Protein AF-A0A2V6VQY2-F1 (afdb_monomer_lite)

pLDDT: mean 72.87, std 10.72, range [47.78, 86.31]

Radius of gyration: 14.16 Å; chains: 1; bounding box: 38×26×34 Å

Secondary structure (DSSP, 8-state):
-EEEEEESSHHHHHHS-HHHHHHHHHHHHTT--S-TT-TT---PPPSSS-GGG----EEEEEEPPGGGTT--EEE-------

Foldseek 3Di:
DEKEQADADPVVLVPDDQVVVVVQVQCVLCQNPDPPPDPPSPRDDHVDVHPVQCPDYDYDYDHDDPPCVNDMDDDDDHPDDD

Sequence (82 aa):
MALRLYFTGTRSTEIHDVDNRLKDCLDALQGRVGGTKTKAGRPLKPIAPNDRQIWRVVVQKSRAPKNSHGRGHLTIRRLSAD

Structure (mmCIF, N/CA/C/O backbone):
data_AF-A0A2V6VQY2-F1
#
_entry.id   AF-A0A2V6VQY2-F1
#
loop_
_atom_site.group_PDB
_atom_site.id
_atom_site.type_symbol
_atom_site.label_atom_id
_atom_site.label_alt_id
_atom_site.label_comp_id
_atom_site.label_asym_id
_atom_site.label_entity_id
_atom_site.label_seq_id
_atom_site.pdbx_PDB_ins_code
_atom_site.Cartn_x
_atom_site.Cartn_y
_atom_site.Cartn_z
_atom_site.occupancy
_atom_site.B_iso_or_equiv
_atom_site.auth_seq_id
_atom_site.auth_comp_id
_atom_site.auth_asym_id
_atom_site.auth_atom_id
_atom_site.pdbx_PDB_model_num
ATOM 1 N N . MET A 1 1 ? -8.703 -6.170 -0.914 1.00 81.44 1 MET A N 1
ATOM 2 C CA . MET A 1 1 ? -7.847 -5.031 -1.317 1.00 81.44 1 MET A CA 1
ATOM 3 C C . MET A 1 1 ? -7.133 -5.363 -2.622 1.00 81.44 1 MET A C 1
ATOM 5 O O . MET A 1 1 ? -6.714 -6.503 -2.784 1.00 81.44 1 MET A O 1
ATOM 9 N N . ALA A 1 2 ? -7.001 -4.403 -3.539 1.00 79.75 2 ALA A N 1
ATOM 10 C CA . ALA A 1 2 ? -6.228 -4.556 -4.774 1.00 79.75 2 ALA A CA 1
ATOM 11 C C . ALA A 1 2 ? -5.218 -3.409 -4.908 1.00 79.75 2 ALA A C 1
ATOM 13 O O . ALA A 1 2 ? -5.600 -2.243 -4.824 1.00 79.75 2 ALA A O 1
ATOM 14 N N . LEU A 1 3 ? -3.943 -3.739 -5.108 1.00 80.00 3 LEU A N 1
ATOM 15 C CA . LEU A 1 3 ? -2.841 -2.787 -5.226 1.00 80.00 3 LEU A CA 1
ATOM 16 C C . LEU A 1 3 ? -2.151 -2.968 -6.581 1.00 80.00 3 LEU A C 1
ATOM 18 O O . LEU A 1 3 ? -1.582 -4.021 -6.870 1.00 80.00 3 LEU A O 1
ATOM 22 N N . ARG A 1 4 ? -2.190 -1.925 -7.410 1.00 79.75 4 ARG A N 1
ATOM 23 C CA . ARG A 1 4 ? -1.450 -1.856 -8.671 1.00 79.75 4 ARG A CA 1
ATOM 24 C C . ARG A 1 4 ? -0.217 -0.992 -8.481 1.00 79.75 4 ARG A C 1
ATOM 26 O O . ARG A 1 4 ? -0.313 0.224 -8.308 1.00 79.75 4 ARG A O 1
ATOM 33 N N . LEU A 1 5 ? 0.937 -1.642 -8.531 1.00 78.00 5 LEU A N 1
ATOM 34 C CA . LEU A 1 5 ? 2.236 -0.995 -8.470 1.00 78.00 5 LEU A CA 1
ATOM 35 C C . LEU A 1 5 ? 2.708 -0.734 -9.895 1.00 78.00 5 LEU A C 1
ATOM 37 O O . LEU A 1 5 ? 2.894 -1.671 -10.677 1.00 78.00 5 LEU A O 1
ATOM 41 N N . TYR A 1 6 ? 2.881 0.543 -10.221 1.00 78.25 6 TYR A N 1
ATOM 42 C CA . TYR A 1 6 ? 3.447 0.948 -11.495 1.00 78.25 6 TYR A CA 1
ATOM 43 C C . TYR A 1 6 ? 4.929 1.237 -11.349 1.00 78.25 6 TYR A C 1
ATOM 45 O O . TYR A 1 6 ? 5.345 1.963 -10.451 1.00 78.25 6 TYR A O 1
ATOM 53 N N . PHE A 1 7 ? 5.703 0.698 -12.278 1.00 71.62 7 PHE A N 1
ATOM 54 C CA . PHE A 1 7 ? 7.132 0.947 -12.381 1.00 71.62 7 PHE A CA 1
ATOM 55 C C . PHE A 1 7 ? 7.417 1.568 -13.747 1.00 71.62 7 PHE A C 1
ATOM 57 O O . PHE A 1 7 ? 6.850 1.153 -14.763 1.00 71.62 7 PHE A O 1
ATOM 64 N N . THR A 1 8 ? 8.256 2.600 -13.760 1.00 66.62 8 THR A N 1
ATOM 65 C CA . THR A 1 8 ? 8.594 3.385 -14.957 1.00 66.62 8 THR A CA 1
ATOM 66 C C . THR A 1 8 ? 9.845 2.871 -15.678 1.00 66.62 8 THR A C 1
ATOM 68 O O . THR A 1 8 ? 10.083 3.271 -16.812 1.00 66.62 8 THR A O 1
ATOM 71 N N . GLY A 1 9 ? 10.605 1.947 -15.075 1.00 63.97 9 GLY A N 1
ATOM 72 C CA . GLY A 1 9 ? 11.799 1.331 -15.663 1.00 63.97 9 GLY A CA 1
ATOM 73 C C . GLY A 1 9 ? 11.827 -0.193 -15.509 1.00 63.97 9 GLY A C 1
ATOM 74 O O . GLY A 1 9 ? 11.320 -0.734 -14.526 1.00 63.97 9 GLY A O 1
ATOM 75 N N . THR A 1 10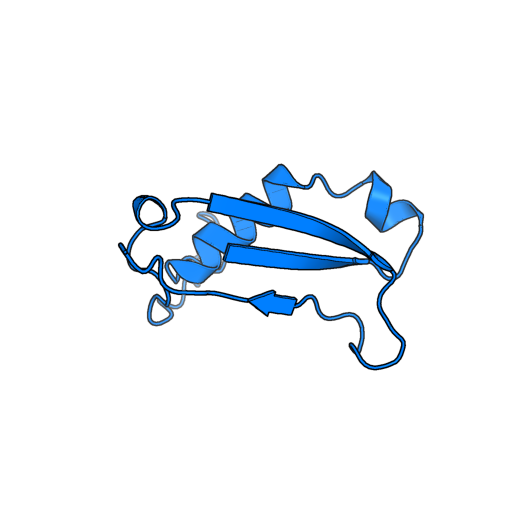 ? 12.448 -0.884 -16.470 1.00 60.09 10 THR A N 1
ATOM 76 C CA . THR A 1 10 ? 12.607 -2.354 -16.496 1.00 60.09 10 THR A CA 1
ATOM 77 C C . THR A 1 10 ? 13.417 -2.882 -15.311 1.00 60.09 10 THR A C 1
ATOM 79 O O . THR A 1 10 ? 13.051 -3.888 -14.711 1.00 60.09 10 THR A O 1
ATOM 82 N N . ARG A 1 11 ? 14.451 -2.150 -14.884 1.00 57.78 11 ARG A N 1
ATOM 83 C CA . ARG A 1 11 ? 15.226 -2.488 -13.678 1.00 57.78 11 ARG A CA 1
ATOM 84 C C . ARG A 1 11 ? 14.413 -2.334 -12.390 1.00 57.78 11 ARG A C 1
ATOM 86 O O . ARG A 1 11 ? 14.574 -3.105 -11.453 1.00 57.78 11 ARG A O 1
ATOM 93 N N . SER A 1 12 ? 13.502 -1.364 -12.335 1.00 60.25 12 SER A N 1
ATOM 94 C CA . SER A 1 12 ? 12.688 -1.102 -11.141 1.00 60.25 12 SER A CA 1
ATOM 95 C C . SER A 1 12 ? 11.662 -2.207 -10.874 1.00 60.25 12 SER A C 1
ATOM 97 O O . SER A 1 12 ? 11.346 -2.473 -9.718 1.00 60.25 12 SER A O 1
ATOM 99 N N . THR A 1 13 ? 11.161 -2.889 -11.911 1.00 58.69 13 THR A N 1
ATOM 100 C CA . THR A 1 13 ? 10.285 -4.060 -11.730 1.00 58.69 13 THR A CA 1
ATOM 101 C C . THR A 1 13 ? 10.998 -5.265 -11.118 1.00 58.69 13 THR A C 1
ATOM 103 O O . THR A 1 13 ? 10.340 -6.060 -10.445 1.00 58.69 13 THR A O 1
ATOM 106 N N . GLU A 1 14 ? 12.309 -5.389 -11.328 1.00 59.72 14 GLU A N 1
ATOM 107 C CA . GLU A 1 14 ? 13.135 -6.507 -10.850 1.00 59.72 14 GLU A CA 1
ATOM 108 C C . GLU A 1 14 ? 13.693 -6.251 -9.448 1.00 59.72 14 GLU A C 1
ATOM 110 O O . GLU A 1 14 ? 13.697 -7.153 -8.623 1.00 59.72 14 GLU A O 1
ATOM 115 N N . ILE A 1 15 ? 14.097 -5.012 -9.155 1.00 61.91 15 ILE A N 1
ATOM 116 C CA . ILE A 1 15 ? 14.743 -4.651 -7.881 1.00 61.91 15 ILE A CA 1
ATOM 117 C C . ILE A 1 15 ? 13.737 -4.542 -6.725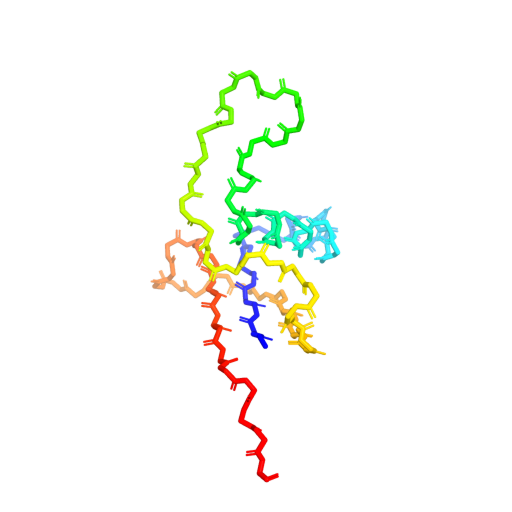 1.00 61.91 15 ILE A C 1
ATOM 119 O O . ILE A 1 15 ? 14.082 -4.781 -5.571 1.00 61.91 15 ILE A O 1
ATOM 123 N N . HIS A 1 16 ? 12.497 -4.129 -6.997 1.00 67.56 16 HIS A N 1
ATOM 124 C CA . HIS A 1 16 ? 11.521 -3.897 -5.933 1.00 67.56 16 HIS A CA 1
ATOM 125 C C . HIS A 1 16 ? 10.673 -5.131 -5.663 1.00 67.56 16 HIS A C 1
ATOM 127 O O . HIS A 1 16 ? 9.744 -5.419 -6.421 1.00 67.56 16 HIS A O 1
ATOM 133 N N . ASP A 1 17 ? 10.918 -5.811 -4.549 1.00 75.56 17 ASP A N 1
ATOM 134 C CA . ASP A 1 17 ? 10.077 -6.926 -4.122 1.00 75.56 17 ASP A CA 1
ATOM 135 C C . ASP A 1 17 ? 8.649 -6.496 -3.784 1.00 75.56 17 ASP A C 1
ATOM 137 O O . ASP A 1 17 ? 8.390 -5.426 -3.219 1.00 75.56 17 ASP A O 1
ATOM 141 N N . VAL A 1 18 ? 7.698 -7.351 -4.168 1.00 77.38 18 VAL A N 1
ATOM 142 C CA . VAL A 1 18 ? 6.261 -7.121 -3.967 1.00 77.38 18 VAL A CA 1
ATOM 143 C C . VAL A 1 18 ? 5.925 -7.039 -2.479 1.00 77.38 18 VAL A C 1
ATOM 145 O O . VAL A 1 18 ? 5.093 -6.218 -2.095 1.00 77.38 18 VAL A O 1
ATOM 148 N N . ASP A 1 19 ? 6.572 -7.858 -1.651 1.00 80.19 19 ASP A N 1
ATOM 149 C CA . ASP A 1 19 ? 6.319 -7.941 -0.213 1.00 80.19 19 ASP A CA 1
ATOM 150 C C . ASP A 1 19 ? 6.722 -6.652 0.520 1.00 80.19 19 ASP A C 1
ATOM 152 O O . ASP A 1 19 ? 5.941 -6.107 1.295 1.00 80.19 19 ASP A O 1
ATOM 156 N N . ASN A 1 20 ? 7.881 -6.091 0.188 1.00 81.44 20 ASN A N 1
ATOM 157 C CA . ASN A 1 20 ? 8.434 -4.882 0.765 1.00 81.44 20 ASN A CA 1
ATOM 158 C C . ASN A 1 20 ? 7.565 -3.682 0.394 1.00 81.44 20 ASN A C 1
ATOM 160 O O . ASN A 1 20 ? 7.285 -2.825 1.229 1.00 81.44 20 ASN A O 1
ATOM 164 N N . ARG A 1 21 ? 7.078 -3.631 -0.854 1.00 81.94 21 ARG A N 1
ATOM 165 C CA . ARG A 1 21 ? 6.129 -2.591 -1.278 1.00 81.94 21 ARG A CA 1
ATOM 166 C C . ARG A 1 21 ? 4.767 -2.757 -0.605 1.00 81.94 21 ARG A C 1
ATOM 168 O O . ARG A 1 21 ? 4.149 -1.757 -0.247 1.00 81.94 21 ARG A O 1
ATOM 175 N N . LEU A 1 22 ? 4.299 -3.993 -0.426 1.00 83.81 22 LEU A N 1
ATOM 176 C CA . LEU A 1 22 ? 3.064 -4.266 0.300 1.00 83.81 22 LEU A CA 1
ATOM 177 C C . LEU A 1 22 ? 3.179 -3.803 1.755 1.00 83.81 22 LEU A C 1
ATOM 179 O O . LEU A 1 22 ? 2.295 -3.089 2.216 1.00 83.81 22 LEU A O 1
ATOM 183 N N . LYS A 1 23 ? 4.270 -4.145 2.443 1.00 83.88 23 LYS A N 1
ATOM 184 C CA . LYS A 1 23 ? 4.541 -3.716 3.818 1.00 83.88 23 LYS A CA 1
ATOM 185 C C . LYS A 1 23 ? 4.506 -2.194 3.951 1.00 83.88 23 LYS A C 1
ATOM 187 O O . LYS A 1 23 ? 3.752 -1.685 4.773 1.00 83.88 23 LYS A O 1
ATOM 192 N N . ASP A 1 24 ? 5.202 -1.478 3.067 1.00 82.38 24 ASP A N 1
ATOM 193 C CA . ASP A 1 24 ? 5.189 -0.010 3.052 1.00 82.38 24 ASP A CA 1
ATOM 194 C C . ASP A 1 24 ? 3.771 0.559 2.851 1.00 82.38 24 ASP A C 1
ATOM 196 O O . ASP A 1 24 ? 3.389 1.542 3.487 1.00 82.38 24 ASP A O 1
ATOM 200 N N . CYS A 1 25 ? 2.956 -0.061 1.988 1.00 83.06 25 CYS A N 1
ATOM 201 C CA . CYS A 1 25 ? 1.556 0.332 1.812 1.00 83.06 25 CYS A CA 1
ATOM 202 C C . CYS A 1 25 ? 0.706 0.056 3.062 1.00 83.06 25 CYS A C 1
ATOM 204 O O . CYS A 1 25 ? -0.124 0.891 3.416 1.00 83.06 25 CYS A O 1
ATOM 206 N N . LEU A 1 26 ? 0.892 -1.085 3.729 1.00 84.56 26 LEU A N 1
ATOM 207 C CA . LEU A 1 26 ? 0.169 -1.439 4.957 1.00 84.56 26 LEU A CA 1
ATOM 208 C C . LEU A 1 26 ? 0.521 -0.507 6.121 1.00 84.56 26 LEU A C 1
ATOM 210 O O . LEU A 1 26 ? -0.370 -0.092 6.865 1.00 84.56 26 LEU A O 1
ATOM 214 N N . ASP A 1 27 ? 1.792 -0.135 6.247 1.00 82.50 27 ASP A N 1
ATOM 215 C CA . ASP A 1 27 ? 2.250 0.839 7.235 1.00 82.50 27 ASP A CA 1
ATOM 216 C C . ASP A 1 27 ? 1.646 2.224 6.955 1.00 82.50 27 ASP A C 1
ATOM 218 O O . ASP A 1 27 ? 1.078 2.856 7.851 1.00 82.50 27 ASP A O 1
ATOM 222 N N . ALA A 1 28 ? 1.651 2.665 5.693 1.00 82.81 28 ALA A N 1
ATOM 223 C CA . ALA A 1 28 ? 1.037 3.930 5.298 1.00 82.81 28 ALA A CA 1
ATOM 224 C C . ALA A 1 28 ? -0.481 3.966 5.555 1.00 82.81 28 ALA A C 1
ATOM 226 O O . ALA A 1 28 ? -1.002 4.987 6.007 1.00 82.81 28 ALA A O 1
ATOM 227 N N . LEU A 1 29 ? -1.194 2.855 5.330 1.00 83.06 29 LEU A N 1
ATOM 228 C CA . LEU A 1 29 ? -2.627 2.744 5.631 1.00 83.06 29 LEU A CA 1
ATOM 229 C C . LEU A 1 29 ? -2.934 2.904 7.122 1.00 83.06 29 LEU A C 1
ATOM 231 O O . LEU A 1 29 ? -3.978 3.460 7.466 1.00 83.06 29 LEU A O 1
ATOM 235 N N . GLN A 1 30 ? -2.013 2.475 7.983 1.00 82.31 30 GLN A N 1
ATOM 236 C CA . GLN A 1 30 ? -2.083 2.646 9.435 1.00 82.31 30 GLN A CA 1
ATOM 237 C C . GLN A 1 30 ? -1.586 4.025 9.901 1.00 82.31 30 GLN A C 1
ATOM 239 O O . GLN A 1 30 ? -1.465 4.267 11.099 1.00 82.31 30 GLN A O 1
ATOM 244 N N . GLY A 1 31 ? -1.282 4.941 8.975 1.00 76.56 31 GLY A N 1
ATOM 245 C CA . GLY A 1 31 ? -0.754 6.267 9.293 1.00 76.56 31 GLY A CA 1
ATOM 246 C C . GLY A 1 31 ? 0.719 6.265 9.715 1.00 76.56 31 GLY A C 1
ATOM 247 O O . GLY A 1 31 ? 1.226 7.293 10.163 1.00 76.56 31 GLY A O 1
ATOM 248 N N . ARG A 1 32 ? 1.425 5.137 9.553 1.00 76.00 32 ARG A N 1
ATOM 249 C CA . ARG A 1 32 ? 2.850 4.969 9.868 1.00 76.00 32 ARG A CA 1
ATOM 250 C C . ARG A 1 32 ? 3.696 5.276 8.635 1.00 76.00 32 ARG A C 1
ATOM 252 O O . ARG A 1 32 ? 4.271 4.392 8.010 1.00 76.00 32 ARG A O 1
ATOM 259 N N . VAL A 1 33 ? 3.761 6.550 8.263 1.00 67.56 33 VAL A N 1
ATOM 260 C CA . VAL A 1 33 ? 4.589 7.007 7.137 1.00 67.56 33 VAL A CA 1
ATOM 261 C C . VAL A 1 33 ? 5.935 7.513 7.660 1.00 67.56 33 VAL A C 1
ATOM 263 O O . VAL A 1 33 ? 5.968 8.368 8.540 1.00 67.56 33 VAL A O 1
ATOM 266 N N . GLY A 1 34 ? 7.044 6.996 7.115 1.00 61.78 34 GLY A N 1
ATOM 267 C CA . GLY A 1 34 ? 8.406 7.480 7.403 1.00 61.78 34 GLY A CA 1
ATOM 268 C C . GLY A 1 34 ? 9.360 6.480 8.072 1.00 61.78 34 GLY A C 1
ATOM 269 O O . GLY A 1 34 ? 10.548 6.775 8.198 1.00 61.78 34 GLY A O 1
ATOM 270 N N . GLY A 1 35 ? 8.901 5.288 8.460 1.00 54.94 35 GLY A N 1
ATOM 271 C CA . GLY A 1 35 ? 9.737 4.286 9.133 1.00 54.94 35 GLY A CA 1
ATOM 272 C C . GLY A 1 35 ? 10.208 4.714 10.533 1.00 54.94 35 GLY A C 1
ATOM 273 O O . GLY A 1 35 ? 10.180 5.884 10.905 1.00 54.94 35 GLY A O 1
ATOM 274 N N . THR A 1 36 ? 10.683 3.759 11.332 1.00 54.84 36 THR A N 1
ATOM 275 C CA . THR A 1 36 ? 11.082 3.980 12.740 1.00 54.84 36 THR A CA 1
ATOM 276 C C . THR A 1 36 ? 12.266 4.934 12.927 1.00 54.84 36 THR A C 1
ATOM 278 O O . THR A 1 36 ? 12.518 5.391 14.038 1.00 54.84 36 THR A O 1
ATOM 281 N N . LYS A 1 37 ? 13.004 5.239 11.851 1.00 51.56 37 LYS A N 1
ATOM 282 C CA . LYS A 1 37 ? 14.215 6.072 11.880 1.00 51.56 37 LYS A CA 1
ATOM 283 C C . LYS A 1 37 ? 13.970 7.551 11.586 1.00 51.56 37 LYS A C 1
ATOM 285 O O . LYS A 1 37 ? 14.882 8.350 11.787 1.00 51.56 37 LYS A O 1
ATOM 290 N N . THR A 1 38 ? 12.783 7.948 11.130 1.00 47.78 38 THR A N 1
ATOM 291 C CA . THR A 1 38 ? 12.487 9.373 10.952 1.00 47.78 38 THR A CA 1
ATOM 292 C C . THR A 1 38 ? 11.834 9.920 12.218 1.00 47.78 38 THR A C 1
ATOM 294 O O . THR A 1 38 ? 10.731 9.542 12.598 1.00 47.78 38 THR A O 1
ATOM 297 N N . LYS A 1 39 ? 12.493 10.890 12.865 1.00 49.00 39 LYS A N 1
ATOM 298 C CA . LYS A 1 39 ? 11.931 11.687 13.978 1.00 49.00 39 LYS A CA 1
ATOM 299 C C . LYS A 1 39 ? 10.733 12.568 13.558 1.00 49.00 39 LYS A C 1
ATOM 301 O O . LYS A 1 39 ? 10.281 13.406 14.326 1.00 49.00 39 LYS A O 1
ATOM 306 N N . ALA A 1 40 ? 10.236 12.391 12.334 1.00 48.66 40 ALA A N 1
ATOM 307 C CA . ALA A 1 40 ? 9.197 13.175 11.683 1.00 48.66 40 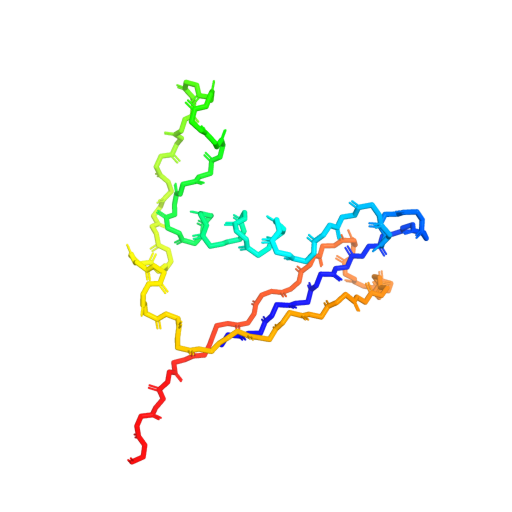ALA A CA 1
ATOM 308 C C . ALA A 1 40 ? 7.998 12.298 11.290 1.00 48.66 40 ALA A C 1
ATOM 310 O O . ALA A 1 40 ? 7.366 12.543 10.262 1.00 48.66 40 ALA A O 1
ATOM 311 N N . GLY A 1 41 ? 7.695 11.264 12.082 1.00 51.41 41 G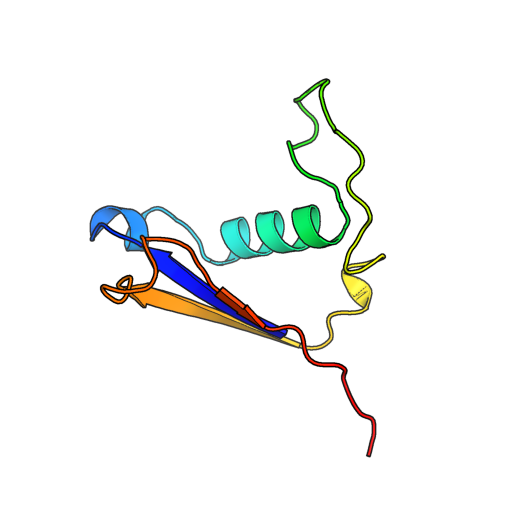LY A N 1
ATOM 312 C CA . GLY A 1 41 ? 6.450 10.515 11.956 1.00 51.41 41 GLY A CA 1
ATOM 313 C C . GLY A 1 41 ? 5.277 11.456 12.206 1.00 51.41 41 GLY A C 1
ATOM 314 O O . GLY A 1 41 ? 4.829 11.598 13.338 1.00 51.41 41 GLY A O 1
ATOM 315 N N . ARG A 1 42 ? 4.810 12.152 11.164 1.00 55.84 42 ARG A N 1
ATOM 316 C CA . ARG A 1 42 ? 3.530 12.853 11.199 1.00 55.84 42 ARG A CA 1
ATOM 317 C C . ARG A 1 42 ? 2.472 11.763 11.320 1.00 55.84 42 ARG A C 1
ATOM 319 O O . ARG A 1 42 ? 2.339 10.992 10.368 1.00 55.84 42 ARG A O 1
ATOM 326 N N . PRO A 1 43 ? 1.737 11.672 12.440 1.00 59.19 43 PRO A N 1
ATOM 327 C CA . PRO A 1 43 ? 0.632 10.738 12.527 1.00 59.19 43 PRO A CA 1
ATOM 328 C C . PRO A 1 43 ? -0.414 11.184 11.507 1.00 59.19 43 PRO A C 1
ATOM 330 O O . PRO A 1 43 ? -1.102 12.189 11.686 1.00 59.19 43 PRO A O 1
ATOM 333 N N . LEU A 1 44 ? -0.479 10.481 10.380 1.00 68.62 44 LEU A N 1
ATOM 334 C CA . LEU A 1 44 ? -1.573 10.648 9.437 1.00 68.62 44 LEU A CA 1
ATOM 335 C C . LEU A 1 44 ? -2.785 9.915 9.998 1.00 68.62 44 LEU A C 1
ATOM 337 O O . LEU A 1 44 ? -2.648 8.873 10.640 1.00 68.62 44 LEU A O 1
ATOM 341 N N . LYS A 1 45 ? -3.983 10.448 9.746 1.00 77.25 45 LYS A N 1
ATOM 342 C CA . LYS A 1 45 ? -5.220 9.759 10.114 1.00 77.25 45 LYS A CA 1
ATOM 343 C C . LYS A 1 45 ? -5.228 8.384 9.423 1.00 77.25 45 LYS A C 1
ATOM 345 O O . LYS A 1 45 ? -5.186 8.354 8.190 1.00 77.25 45 LYS A O 1
ATOM 350 N N . PRO A 1 46 ? -5.265 7.268 10.173 1.00 78.56 46 PRO A N 1
ATOM 351 C CA . PRO A 1 46 ? -5.211 5.940 9.579 1.00 78.56 46 PRO A CA 1
ATOM 352 C C . PRO A 1 46 ? -6.448 5.706 8.705 1.00 78.56 46 PRO A C 1
ATOM 354 O O . PRO A 1 46 ? -7.574 5.991 9.116 1.00 78.56 46 PRO A O 1
ATOM 357 N N . ILE A 1 47 ? -6.232 5.182 7.497 1.00 81.94 47 ILE A N 1
ATOM 358 C CA . ILE A 1 47 ? -7.299 4.721 6.594 1.00 81.94 47 ILE A CA 1
ATOM 359 C C . ILE A 1 47 ? -7.797 3.348 7.056 1.00 81.94 47 ILE A C 1
ATOM 361 O O . ILE A 1 47 ? -8.996 3.080 7.028 1.00 81.94 47 ILE A O 1
ATOM 365 N N . ALA A 1 48 ? -6.875 2.497 7.512 1.00 77.62 48 ALA A N 1
ATOM 366 C CA . ALA A 1 48 ? -7.170 1.243 8.187 1.00 77.62 48 ALA A CA 1
ATOM 367 C C . ALA A 1 48 ? -6.492 1.270 9.567 1.00 77.62 48 ALA A C 1
ATOM 369 O O . ALA A 1 48 ? -5.267 1.376 9.621 1.00 77.62 48 ALA A O 1
ATOM 370 N N . PRO A 1 49 ? -7.236 1.200 10.685 1.00 76.88 49 PRO A N 1
ATOM 371 C CA . PRO A 1 49 ? -6.642 1.240 12.022 1.00 76.88 49 PRO A CA 1
ATOM 372 C C . PRO A 1 49 ? -5.741 0.035 12.327 1.00 76.88 49 PRO A C 1
ATOM 374 O O . PRO A 1 49 ? -4.882 0.133 13.199 1.00 76.88 49 PRO A O 1
ATOM 377 N N . ASN A 1 50 ? -5.927 -1.095 11.636 1.00 79.38 50 ASN A N 1
ATOM 378 C CA . ASN A 1 50 ? -5.092 -2.284 11.785 1.00 79.38 50 ASN A CA 1
ATOM 379 C C . ASN A 1 50 ? -5.041 -3.080 10.465 1.00 79.38 50 ASN A C 1
ATOM 381 O O . ASN A 1 50 ? -6.067 -3.248 9.801 1.00 79.38 50 ASN A O 1
ATOM 385 N N . ASP A 1 51 ? -3.870 -3.604 10.098 1.00 77.56 51 ASP A N 1
ATOM 386 C CA . ASP A 1 51 ? -3.692 -4.468 8.922 1.00 77.56 51 ASP A CA 1
ATOM 387 C C . ASP A 1 51 ? -4.418 -5.819 9.040 1.00 77.56 51 ASP A C 1
ATOM 389 O O . ASP A 1 51 ? -4.817 -6.379 8.020 1.00 77.56 51 ASP A O 1
ATOM 393 N N . ARG A 1 52 ? -4.725 -6.287 10.258 1.00 82.62 52 ARG A N 1
ATOM 394 C CA . ARG A 1 52 ? -5.571 -7.469 10.523 1.00 82.62 52 ARG A CA 1
ATOM 395 C C . ARG A 1 52 ? -6.963 -7.387 9.895 1.00 82.62 52 ARG A C 1
ATOM 397 O O . ARG A 1 52 ? -7.613 -8.411 9.719 1.00 82.62 52 ARG A O 1
ATOM 404 N N . GLN A 1 53 ? -7.440 -6.189 9.552 1.00 82.44 53 GLN A N 1
ATOM 405 C CA . GLN A 1 53 ? -8.719 -6.008 8.853 1.00 82.44 53 GLN A CA 1
ATOM 406 C C . GLN A 1 53 ? -8.636 -6.355 7.358 1.00 82.44 53 GLN A C 1
ATOM 408 O O . GLN A 1 53 ? -9.657 -6.438 6.673 1.00 82.44 53 GLN A O 1
ATOM 413 N N . ILE A 1 54 ? -7.430 -6.543 6.822 1.00 82.56 54 ILE A N 1
ATOM 414 C CA . ILE A 1 54 ? -7.205 -6.847 5.415 1.00 82.56 54 ILE A CA 1
ATOM 415 C C . ILE A 1 54 ? -7.223 -8.360 5.241 1.00 82.56 54 ILE A C 1
ATOM 417 O O . ILE A 1 54 ? -6.228 -9.052 5.410 1.00 82.56 54 ILE A O 1
ATOM 421 N N . TRP A 1 55 ? -8.388 -8.863 4.851 1.00 84.38 55 TRP A N 1
ATOM 422 C CA . TRP A 1 55 ? -8.628 -10.297 4.689 1.00 84.38 55 TRP A CA 1
ATOM 423 C C . TRP A 1 55 ? -7.988 -10.895 3.430 1.00 84.38 55 TRP A C 1
ATOM 425 O O . TRP A 1 55 ? -7.604 -12.058 3.383 1.00 84.38 55 TRP A O 1
ATOM 435 N N . ARG A 1 56 ? -7.886 -10.088 2.370 1.00 83.88 56 ARG A N 1
ATOM 436 C CA . ARG A 1 56 ? -7.295 -10.486 1.091 1.00 83.88 56 ARG A CA 1
ATOM 437 C C . ARG A 1 56 ? -6.647 -9.292 0.422 1.00 83.88 56 ARG A C 1
ATOM 439 O O . ARG A 1 56 ? -7.283 -8.242 0.257 1.00 83.88 56 ARG A O 1
ATOM 446 N N . VAL A 1 57 ? -5.422 -9.483 -0.052 1.00 84.56 57 VAL A N 1
ATOM 447 C CA . VAL A 1 57 ? -4.728 -8.532 -0.917 1.00 84.56 57 VAL A CA 1
ATOM 448 C C . VAL A 1 57 ? -4.331 -9.198 -2.227 1.00 84.56 57 VAL A C 1
ATOM 450 O O . VAL A 1 57 ? -3.878 -10.336 -2.249 1.00 84.56 57 VAL A O 1
ATOM 453 N N . VAL A 1 58 ? -4.519 -8.477 -3.328 1.00 86.31 58 VAL A N 1
ATOM 454 C CA . VAL A 1 58 ? -3.943 -8.817 -4.630 1.00 86.31 58 VAL A CA 1
ATOM 455 C C . VAL A 1 58 ? -2.988 -7.694 -4.997 1.00 86.31 58 VAL A C 1
ATOM 457 O O . VAL A 1 58 ? -3.415 -6.542 -5.092 1.00 86.31 58 VAL A O 1
ATOM 460 N N . VAL A 1 59 ? -1.709 -8.017 -5.178 1.00 83.94 59 VAL A N 1
ATOM 461 C CA . VAL A 1 59 ? -0.688 -7.050 -5.590 1.00 83.94 59 VAL A CA 1
ATOM 462 C C . VAL A 1 59 ? -0.214 -7.402 -6.988 1.00 83.94 59 VAL A C 1
ATOM 464 O O . VAL A 1 59 ? 0.197 -8.530 -7.242 1.00 83.94 59 VAL A O 1
ATOM 467 N N . GLN A 1 60 ? -0.270 -6.433 -7.896 1.00 83.12 60 GLN A N 1
ATOM 468 C CA . GLN A 1 60 ? 0.139 -6.619 -9.281 1.00 83.12 60 GLN A CA 1
ATOM 469 C C . GLN A 1 60 ? 1.170 -5.563 -9.668 1.00 83.12 60 GLN A C 1
ATOM 471 O O . GLN A 1 60 ? 0.905 -4.359 -9.595 1.00 83.12 60 GLN A O 1
ATOM 476 N N . LYS A 1 61 ? 2.335 -6.025 -10.130 1.00 80.31 61 LYS A N 1
ATOM 477 C CA . LYS A 1 61 ? 3.296 -5.182 -10.842 1.00 80.31 61 LYS A CA 1
ATOM 478 C C . LYS A 1 61 ? 2.799 -4.986 -12.269 1.00 80.31 61 LYS A C 1
ATOM 480 O O . LYS A 1 61 ? 2.428 -5.941 -12.945 1.00 80.31 61 LYS A O 1
ATOM 485 N N . SER A 1 62 ? 2.783 -3.748 -12.731 1.00 76.81 62 SER A N 1
ATOM 486 C CA . SER A 1 62 ? 2.424 -3.423 -14.111 1.00 76.81 62 SER A CA 1
ATOM 487 C C . SER A 1 62 ? 3.239 -2.231 -14.596 1.00 76.81 62 SER A C 1
ATOM 489 O O . SER A 1 62 ? 3.802 -1.478 -13.800 1.00 76.81 62 SER A O 1
ATOM 491 N N . ARG A 1 63 ? 3.346 -2.063 -15.914 1.00 72.06 63 ARG A N 1
ATOM 492 C CA . ARG A 1 63 ? 3.951 -0.851 -16.476 1.00 72.06 63 ARG A CA 1
ATOM 493 C C . ARG A 1 63 ? 3.019 0.328 -16.220 1.00 72.06 63 ARG A C 1
ATOM 495 O O . ARG A 1 63 ? 1.802 0.171 -16.307 1.00 72.06 63 ARG A O 1
ATOM 502 N N . ALA A 1 64 ? 3.586 1.490 -15.907 1.00 68.62 64 ALA A N 1
ATOM 503 C CA . ALA A 1 64 ? 2.802 2.708 -15.742 1.00 68.62 64 ALA A CA 1
ATOM 504 C C . ALA A 1 64 ? 2.022 3.016 -17.038 1.00 68.62 64 ALA A C 1
ATOM 506 O O . ALA A 1 64 ? 2.654 3.201 -18.082 1.00 68.62 64 ALA A O 1
ATOM 507 N N . PRO A 1 65 ? 0.677 3.077 -17.019 1.00 70.88 65 PRO A N 1
ATOM 508 C CA . PRO A 1 65 ? -0.060 3.608 -18.156 1.00 70.88 65 PRO A CA 1
ATOM 509 C C . PRO A 1 65 ? 0.270 5.098 -18.314 1.00 70.88 65 PRO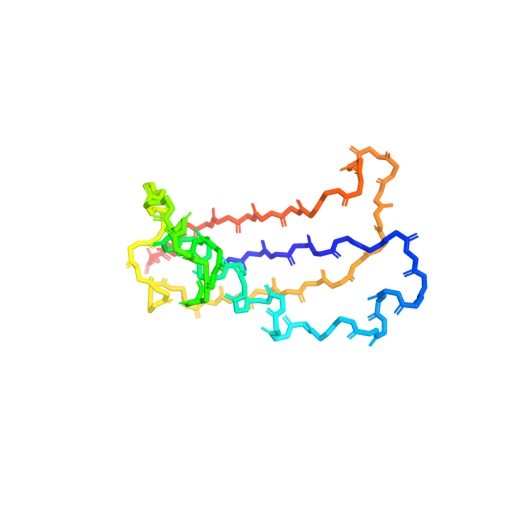 A C 1
ATOM 511 O O . PRO A 1 65 ? 0.532 5.781 -17.324 1.00 70.88 65 PRO A O 1
ATOM 514 N N . LYS A 1 66 ? 0.235 5.621 -19.549 1.00 65.62 66 LYS A N 1
ATOM 515 C CA . LYS A 1 66 ? 0.625 7.015 -19.858 1.00 65.62 66 LYS A CA 1
ATOM 516 C C . LYS A 1 66 ? -0.084 8.057 -18.975 1.00 65.62 66 LYS A C 1
ATOM 518 O O . LYS A 1 66 ? 0.507 9.079 -18.649 1.00 65.62 66 LYS A O 1
ATOM 523 N N . ASN A 1 67 ? -1.298 7.748 -18.516 1.00 68.06 67 ASN A N 1
ATOM 524 C CA . ASN A 1 67 ? -2.136 8.643 -17.715 1.00 68.06 67 ASN A CA 1
ATOM 525 C C . ASN A 1 67 ? -1.979 8.474 -16.191 1.00 68.06 67 ASN A C 1
ATOM 527 O O . ASN A 1 67 ? -2.663 9.160 -15.441 1.00 68.06 67 ASN A O 1
ATOM 531 N N . SER A 1 68 ? -1.122 7.572 -15.691 1.00 64.00 68 SER A N 1
ATOM 532 C CA . SER A 1 68 ? -0.936 7.420 -14.235 1.00 64.00 68 SER A CA 1
ATOM 533 C C . SER A 1 68 ? 0.089 8.383 -13.640 1.00 64.00 68 SER A C 1
ATOM 535 O O . SER A 1 68 ? 0.269 8.386 -12.422 1.00 64.00 68 SER A O 1
ATOM 537 N N . HIS A 1 69 ? 0.802 9.159 -14.468 1.00 68.00 69 HIS A N 1
ATOM 538 C CA . HIS A 1 69 ? 1.938 9.993 -14.047 1.00 68.00 69 HIS A CA 1
ATOM 539 C C . HIS A 1 69 ? 2.983 9.220 -13.213 1.00 68.00 69 HIS A C 1
ATOM 541 O O . HIS A 1 69 ? 3.633 9.784 -12.335 1.00 68.00 69 HIS A O 1
ATOM 547 N N . GLY A 1 70 ? 3.110 7.905 -13.437 1.00 67.69 70 GLY A N 1
ATOM 548 C CA . GLY A 1 70 ? 4.017 7.040 -12.677 1.00 67.69 70 GLY A CA 1
ATOM 549 C C . GLY A 1 70 ? 3.557 6.712 -11.249 1.00 67.69 70 GLY A C 1
ATOM 550 O O . GLY A 1 70 ? 4.340 6.166 -10.480 1.00 67.69 70 GLY A O 1
ATOM 551 N N . ARG A 1 71 ? 2.305 7.014 -10.872 1.00 73.88 71 ARG A N 1
ATOM 552 C CA . ARG A 1 71 ? 1.767 6.761 -9.523 1.00 73.88 71 ARG A CA 1
ATOM 553 C C . ARG A 1 71 ? 0.914 5.497 -9.469 1.00 73.88 71 ARG A C 1
ATOM 555 O O . ARG A 1 71 ? -0.025 5.339 -10.248 1.00 73.88 71 ARG A O 1
ATOM 562 N N . GLY A 1 72 ? 1.211 4.614 -8.515 1.00 76.31 72 GLY A N 1
ATOM 563 C CA . GLY A 1 72 ? 0.431 3.399 -8.256 1.00 76.31 72 GLY A CA 1
ATOM 564 C C . GLY A 1 72 ? -1.021 3.686 -7.860 1.00 76.31 72 GLY A C 1
ATOM 565 O O . GLY A 1 72 ? -1.372 4.805 -7.494 1.00 76.31 72 GLY A O 1
ATOM 566 N N . HIS A 1 73 ? -1.876 2.671 -7.959 1.00 81.38 73 HIS A N 1
ATOM 567 C CA . HIS A 1 73 ? -3.291 2.765 -7.593 1.00 81.38 73 HIS A CA 1
ATOM 568 C C . HIS A 1 73 ? -3.622 1.738 -6.514 1.00 81.38 73 HIS A C 1
ATOM 570 O O . HIS A 1 73 ? -3.304 0.556 -6.653 1.00 81.38 73 HIS A O 1
ATOM 576 N N . LEU A 1 74 ? -4.295 2.186 -5.457 1.00 81.19 74 LEU A N 1
ATOM 577 C CA . LEU A 1 74 ? -4.789 1.337 -4.381 1.00 81.19 74 LEU A CA 1
ATOM 578 C C . LEU A 1 74 ? -6.317 1.383 -4.359 1.00 81.19 74 LEU A C 1
ATOM 580 O O . LEU A 1 74 ? -6.913 2.450 -4.252 1.00 81.19 74 LEU A O 1
ATOM 584 N N . THR A 1 75 ? -6.948 0.215 -4.424 1.00 83.31 75 THR A N 1
ATOM 585 C CA . THR A 1 75 ? -8.398 0.062 -4.312 1.00 83.31 75 THR A CA 1
ATOM 586 C C . THR A 1 75 ? -8.734 -0.740 -3.060 1.00 83.31 75 THR A C 1
ATOM 588 O O . THR A 1 75 ? -8.407 -1.928 -2.936 1.00 83.31 75 THR A O 1
ATOM 591 N N . ILE A 1 76 ? -9.428 -0.091 -2.128 1.00 81.75 76 ILE A N 1
ATOM 592 C CA . ILE A 1 76 ? -9.923 -0.699 -0.894 1.00 81.75 76 ILE A CA 1
ATOM 593 C C . ILE A 1 76 ? -11.417 -0.953 -1.072 1.00 81.75 76 ILE A C 1
ATOM 595 O O . ILE A 1 76 ? -12.179 -0.047 -1.391 1.00 81.75 76 ILE A O 1
ATOM 599 N N . ARG A 1 77 ? -11.831 -2.206 -0.888 1.00 81.94 77 ARG A N 1
ATOM 600 C CA . ARG A 1 77 ? -13.239 -2.614 -0.891 1.00 81.94 77 ARG A CA 1
ATOM 601 C C . ARG A 1 77 ? -13.543 -3.248 0.453 1.00 81.94 77 ARG A C 1
ATOM 603 O O . ARG A 1 77 ? -12.723 -4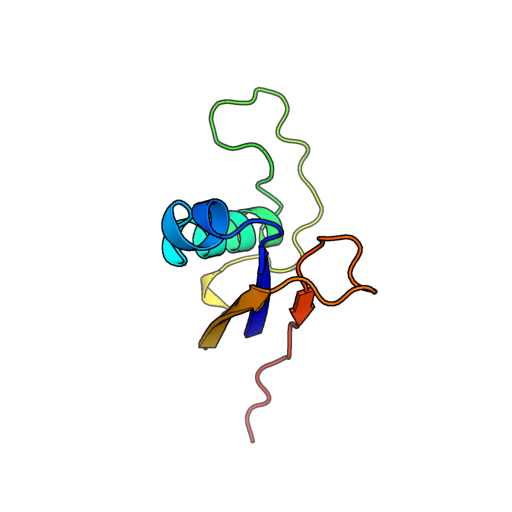.025 0.946 1.00 81.94 77 ARG A O 1
ATOM 610 N N . ARG A 1 78 ? -14.702 -2.914 1.019 1.00 79.50 78 ARG A N 1
ATOM 611 C CA . ARG A 1 78 ? -15.218 -3.579 2.215 1.00 79.50 78 ARG A CA 1
ATOM 612 C C . ARG A 1 78 ? -15.492 -5.043 1.875 1.00 79.50 78 ARG A C 1
ATOM 614 O O . ARG A 1 78 ? -16.017 -5.332 0.800 1.00 79.50 78 ARG A O 1
ATOM 621 N N . LEU A 1 79 ? -15.111 -5.941 2.776 1.00 76.06 79 LEU A N 1
ATOM 622 C CA . LEU A 1 79 ? -15.574 -7.319 2.732 1.00 76.06 79 LEU A CA 1
ATOM 623 C C . LEU A 1 79 ? -17.052 -7.284 3.139 1.00 76.06 79 LEU A C 1
ATOM 625 O O . LEU A 1 79 ? -17.351 -7.000 4.296 1.00 76.06 79 LEU A O 1
ATOM 629 N N . SER A 1 80 ? -17.960 -7.440 2.177 1.00 71.06 80 SER A N 1
ATOM 630 C CA . SER A 1 80 ? -19.356 -7.728 2.506 1.00 71.06 80 SER A CA 1
ATOM 631 C C . SER A 1 80 ? -19.409 -9.203 2.865 1.00 71.06 80 SER A C 1
ATOM 633 O O . SER A 1 80 ? -18.911 -10.020 2.090 1.00 71.06 80 SER A O 1
ATOM 635 N N . ALA A 1 81 ? -19.926 -9.525 4.046 1.00 58.09 81 ALA A N 1
ATOM 636 C CA . ALA A 1 81 ? -20.484 -10.849 4.257 1.00 58.09 81 ALA A CA 1
ATOM 637 C C . ALA A 1 81 ? -21.780 -10.884 3.439 1.00 58.09 81 ALA A C 1
ATOM 639 O O . ALA A 1 81 ? -22.586 -9.958 3.569 1.00 58.09 81 ALA A O 1
ATOM 640 N N . ASP A 1 82 ? -21.899 -11.853 2.537 1.00 51.91 82 ASP A N 1
ATOM 641 C CA . ASP A 1 82 ? -23.215 -12.333 2.112 1.00 51.91 82 ASP A CA 1
ATOM 642 C C . ASP A 1 82 ? -23.786 -13.209 3.236 1.00 51.91 82 ASP A C 1
ATOM 644 O O . ASP A 1 82 ? -22.979 -13.937 3.869 1.00 51.91 82 ASP A O 1
#